Protein AF-A0A958C3M4-F1 (afdb_monomer)

pLDDT: mean 89.7, std 9.73, range [52.28, 98.62]

Solvent-accessible surface area (backbone atoms only — not comparable to full-atom values): 7050 Å² total; per-residue (Å²): 90,82,52,103,77,32,36,42,47,77,44,59,40,44,46,80,41,67,51,76,48,76,38,75,52,101,63,80,82,84,74,78,60,97,79,63,86,76,72,63,42,89,82,57,63,68,50,77,48,84,52,98,62,30,41,37,41,34,37,75,42,31,34,38,40,29,34,69,89,55,66,23,46,38,34,22,38,70,86,67,50,78,74,51,66,48,50,87,91,32,69,84,84,80,78,92,73,92,82,86,80,90,83,84,59,92,84,73,79,125

Structure (mmCIF, N/CA/C/O backbone):
data_AF-A0A958C3M4-F1
#
_entry.id   AF-A0A958C3M4-F1
#
loop_
_atom_site.group_PDB
_atom_site.id
_atom_site.type_symbol
_atom_site.label_atom_id
_atom_site.label_alt_id
_atom_site.label_comp_id
_atom_site.label_asym_id
_atom_site.label_entity_id
_atom_site.label_seq_id
_atom_site.pdbx_PDB_ins_code
_atom_site.Cartn_x
_atom_site.Cartn_y
_atom_site.Cartn_z
_atom_site.occupancy
_atom_sit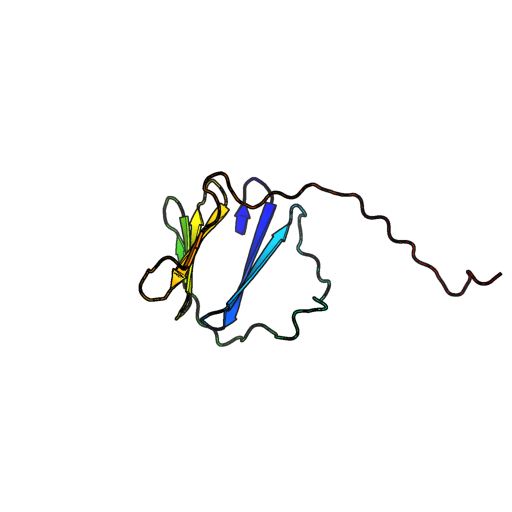e.B_iso_or_equiv
_atom_site.auth_seq_id
_atom_site.auth_comp_id
_atom_site.auth_asym_id
_atom_site.auth_atom_id
_atom_site.pdbx_PDB_model_num
ATOM 1 N N . LEU A 1 1 ? 0.136 10.599 1.448 1.00 76.62 1 LEU A N 1
ATOM 2 C CA . LEU A 1 1 ? -0.263 10.617 2.873 1.00 76.62 1 LEU A CA 1
ATOM 3 C C . LEU A 1 1 ? 0.980 10.863 3.719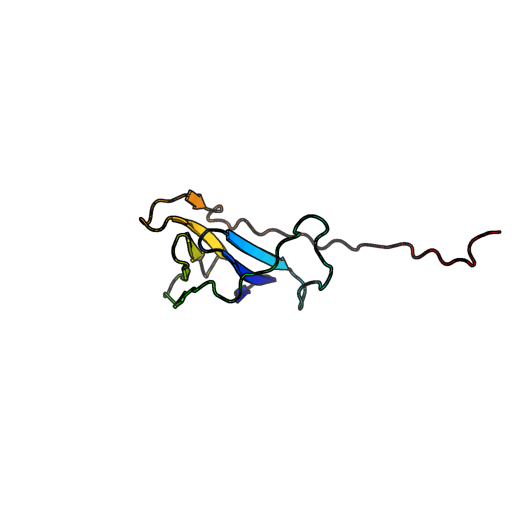 1.00 76.62 1 LEU A C 1
ATOM 5 O O . LEU A 1 1 ? 1.930 10.095 3.602 1.00 76.62 1 LEU A O 1
ATOM 9 N N . HIS A 1 2 ? 0.985 11.911 4.541 1.00 76.62 2 HIS A N 1
ATOM 10 C CA . HIS A 1 2 ? 2.032 12.115 5.543 1.00 76.62 2 HIS A CA 1
ATOM 11 C C . HIS A 1 2 ? 1.634 11.393 6.829 1.00 76.62 2 HIS A C 1
ATOM 13 O O . HIS A 1 2 ? 0.504 11.518 7.294 1.00 76.62 2 HIS A O 1
ATOM 19 N N . THR A 1 3 ? 2.552 10.612 7.378 1.00 75.56 3 THR A N 1
ATOM 20 C CA . THR A 1 3 ? 2.419 9.992 8.700 1.00 75.56 3 THR A CA 1
ATOM 21 C C . THR A 1 3 ? 3.308 10.748 9.680 1.00 75.56 3 THR A C 1
ATOM 23 O O . THR A 1 3 ? 4.216 11.462 9.258 1.00 75.56 3 THR A O 1
ATOM 26 N N . GLY A 1 4 ? 3.136 10.529 10.984 1.00 73.94 4 GLY A N 1
ATOM 27 C CA . GLY A 1 4 ? 4.043 11.102 11.987 1.00 73.94 4 GLY A CA 1
ATOM 28 C C . GLY A 1 4 ? 5.514 10.666 11.855 1.00 73.94 4 GLY A C 1
ATOM 29 O O . GLY A 1 4 ? 6.348 11.174 12.594 1.00 73.94 4 GLY A O 1
ATOM 30 N N . ARG A 1 5 ? 5.846 9.718 10.960 1.00 79.44 5 ARG A N 1
ATOM 31 C CA . ARG A 1 5 ? 7.207 9.179 10.784 1.00 79.44 5 ARG A CA 1
ATOM 32 C C . ARG A 1 5 ? 7.741 9.202 9.349 1.00 79.44 5 ARG A C 1
ATOM 34 O O . ARG A 1 5 ? 8.900 8.868 9.155 1.00 79.44 5 ARG A O 1
ATOM 41 N N . GLY A 1 6 ? 6.934 9.549 8.351 1.00 87.19 6 GLY A N 1
ATOM 42 C CA . GLY A 1 6 ? 7.341 9.459 6.946 1.00 87.19 6 GLY A CA 1
ATOM 43 C C . GLY A 1 6 ? 6.180 9.578 5.967 1.00 87.19 6 GLY A C 1
ATOM 44 O O . GLY A 1 6 ? 5.024 9.755 6.362 1.00 87.19 6 GLY A O 1
ATOM 45 N N . CYS A 1 7 ? 6.479 9.444 4.680 1.00 90.06 7 CYS A N 1
ATOM 46 C CA . CYS A 1 7 ? 5.535 9.654 3.588 1.00 90.06 7 CYS A CA 1
ATOM 47 C C . CYS A 1 7 ? 5.124 8.328 2.943 1.00 90.06 7 CYS A C 1
ATOM 49 O O . CYS A 1 7 ? 5.963 7.501 2.586 1.00 90.06 7 CYS A O 1
ATOM 51 N N . ILE A 1 8 ? 3.817 8.144 2.750 1.00 91.88 8 ILE A N 1
ATOM 52 C CA . ILE A 1 8 ? 3.219 7.004 2.049 1.00 91.88 8 ILE A CA 1
ATOM 53 C C . ILE A 1 8 ? 2.583 7.480 0.742 1.00 91.88 8 ILE A C 1
ATOM 55 O O . ILE A 1 8 ? 1.828 8.459 0.724 1.00 91.88 8 ILE A O 1
ATOM 59 N N . SER A 1 9 ? 2.832 6.734 -0.333 1.00 94.44 9 SER A N 1
ATOM 60 C CA . SER A 1 9 ? 2.135 6.860 -1.612 1.00 94.44 9 SER A CA 1
ATOM 61 C C . SER A 1 9 ? 1.452 5.541 -1.969 1.00 94.44 9 SER A C 1
ATOM 63 O O . SER A 1 9 ? 2.055 4.472 -1.843 1.00 94.44 9 SER A O 1
ATOM 65 N N . LEU A 1 10 ? 0.191 5.631 -2.393 1.00 95.50 10 LEU A N 1
ATOM 66 C CA . LEU A 1 10 ? -0.582 4.528 -2.952 1.00 95.50 10 LEU A CA 1
ATOM 67 C C . LEU A 1 10 ? -0.954 4.894 -4.388 1.00 95.50 10 LEU A C 1
ATOM 69 O O . LEU A 1 10 ? -1.523 5.955 -4.629 1.00 95.50 10 LEU A O 1
ATOM 73 N N . THR A 1 11 ? -0.638 4.019 -5.336 1.00 96.50 11 THR A N 1
ATOM 74 C CA . THR A 1 11 ? -0.959 4.213 -6.755 1.00 96.50 11 THR A CA 1
ATOM 75 C C . THR A 1 11 ? -1.667 2.970 -7.281 1.00 96.50 11 THR A C 1
ATOM 77 O O . THR A 1 11 ? -1.021 1.925 -7.394 1.00 96.50 11 THR A O 1
ATOM 80 N N . PRO A 1 12 ? -2.970 3.034 -7.593 1.00 96.94 12 PRO A N 1
ATOM 81 C CA . PRO A 1 12 ? -3.665 1.938 -8.258 1.00 96.94 12 PRO A CA 1
ATOM 82 C C . PRO A 1 12 ? -3.059 1.661 -9.638 1.00 96.94 12 PRO A C 1
ATOM 84 O O . PRO A 1 12 ? -2.798 2.582 -10.404 1.00 96.94 12 PRO A O 1
ATOM 87 N N . TYR A 1 13 ? -2.791 0.390 -9.930 1.00 97.31 13 TYR A N 1
ATOM 88 C CA . TYR A 1 13 ? -2.348 -0.081 -11.248 1.00 97.31 13 TYR A CA 1
ATOM 89 C C . TYR A 1 13 ? -3.486 -0.780 -11.986 1.00 97.31 13 TYR A C 1
ATOM 91 O O . TYR A 1 13 ? -3.588 -0.657 -13.199 1.00 97.31 13 TYR A O 1
ATOM 99 N N . THR A 1 14 ? -4.325 -1.507 -11.248 1.00 97.38 14 THR A N 1
ATOM 100 C CA . THR A 1 14 ? -5.547 -2.174 -11.717 1.00 97.38 14 THR A CA 1
ATOM 101 C C . THR A 1 14 ? -6.580 -2.149 -10.584 1.00 97.38 14 THR A C 1
ATOM 103 O O . THR A 1 14 ? -6.269 -1.708 -9.475 1.00 97.38 14 THR A O 1
ATOM 106 N N . SER A 1 15 ? -7.778 -2.704 -10.798 1.00 97.12 15 SER A N 1
ATOM 107 C CA . SER A 1 15 ? -8.748 -2.924 -9.712 1.00 97.12 15 SER A CA 1
ATOM 108 C C . SER A 1 15 ? -8.247 -3.863 -8.606 1.00 97.12 15 SER A C 1
ATOM 110 O O . SER A 1 15 ? -8.831 -3.894 -7.533 1.00 97.12 15 SER A O 1
ATOM 112 N N . ARG A 1 16 ? -7.185 -4.644 -8.843 1.00 96.94 16 ARG A N 1
ATOM 113 C CA . ARG A 1 16 ? -6.674 -5.673 -7.915 1.00 96.94 16 ARG A CA 1
ATOM 114 C C . ARG A 1 16 ? -5.246 -5.421 -7.454 1.00 96.94 16 ARG A C 1
ATOM 116 O O . ARG A 1 16 ? -4.687 -6.223 -6.709 1.00 96.94 16 ARG A O 1
ATOM 123 N N . THR A 1 17 ? -4.610 -4.355 -7.928 1.00 96.81 17 THR A N 1
ATOM 124 C CA . THR A 1 17 ? -3.187 -4.107 -7.689 1.00 96.81 17 THR A CA 1
ATOM 125 C C . THR A 1 17 ? -2.960 -2.641 -7.383 1.00 96.81 17 THR A C 1
ATOM 127 O O . THR A 1 17 ? -3.264 -1.773 -8.197 1.00 96.81 17 THR A O 1
ATOM 130 N N . VAL A 1 18 ? -2.369 -2.371 -6.221 1.00 97.25 18 VAL A N 1
ATOM 131 C CA . VAL A 1 18 ? -1.983 -1.031 -5.777 1.00 97.25 18 VAL A CA 1
ATOM 132 C C . VAL A 1 18 ? -0.501 -1.056 -5.433 1.00 97.25 18 VAL A C 1
ATOM 134 O O . VAL A 1 18 ? -0.052 -1.869 -4.626 1.00 97.25 18 VAL A O 1
ATOM 137 N N . ARG A 1 19 ? 0.274 -0.157 -6.039 1.00 96.69 19 ARG A N 1
ATOM 138 C CA . ARG A 1 19 ? 1.671 0.062 -5.672 1.00 96.69 19 ARG A CA 1
ATOM 139 C C . ARG A 1 19 ? 1.715 0.904 -4.407 1.00 96.69 19 ARG A C 1
ATOM 141 O O . ARG A 1 19 ? 1.229 2.031 -4.398 1.00 96.69 19 ARG A O 1
ATOM 148 N N . VAL A 1 20 ? 2.343 0.368 -3.367 1.00 95.00 20 VAL A N 1
ATOM 149 C CA . VAL A 1 20 ? 2.586 1.073 -2.107 1.00 95.00 20 VAL A CA 1
ATOM 150 C C . VAL A 1 20 ? 4.057 1.463 -2.039 1.00 95.00 20 VAL A C 1
ATOM 152 O O . VAL A 1 20 ? 4.940 0.647 -2.303 1.00 95.00 20 VAL A O 1
ATOM 155 N N . ARG A 1 21 ? 4.332 2.721 -1.699 1.00 94.06 21 ARG A N 1
ATOM 156 C CA . ARG A 1 21 ? 5.684 3.233 -1.449 1.00 94.06 21 ARG A CA 1
ATOM 157 C C . ARG A 1 21 ? 5.717 3.917 -0.090 1.00 94.06 21 ARG A C 1
ATOM 159 O O . ARG A 1 21 ? 4.792 4.656 0.237 1.00 94.06 21 ARG A O 1
ATOM 166 N N . TYR A 1 22 ? 6.795 3.708 0.659 1.00 91.81 22 TYR A N 1
ATOM 167 C CA . TYR A 1 22 ? 7.060 4.379 1.929 1.00 91.81 22 TYR A CA 1
ATOM 168 C C . TYR A 1 22 ? 8.483 4.937 1.936 1.00 91.81 22 TYR A C 1
ATOM 170 O O . TYR A 1 22 ? 9.400 4.275 1.451 1.00 91.81 22 TYR A O 1
ATOM 178 N N . THR A 1 23 ? 8.658 6.148 2.456 1.00 91.31 23 THR A N 1
ATOM 179 C CA . THR A 1 23 ? 9.965 6.803 2.593 1.00 91.31 23 THR A CA 1
ATOM 180 C C . THR A 1 23 ? 10.027 7.606 3.892 1.00 91.31 23 THR A C 1
ATOM 182 O O . THR A 1 23 ? 9.008 8.129 4.346 1.00 91.31 23 THR A O 1
ATOM 185 N N . LEU A 1 24 ? 11.223 7.694 4.482 1.00 90.19 24 LEU A N 1
ATOM 186 C CA . LEU A 1 24 ? 11.533 8.655 5.550 1.00 90.19 24 LEU A CA 1
ATOM 187 C C . LEU A 1 24 ? 12.030 10.000 4.994 1.00 90.19 24 LEU A C 1
ATOM 189 O O . LEU A 1 24 ? 12.098 10.969 5.740 1.00 90.19 24 LEU A O 1
ATOM 193 N N . GLY A 1 25 ? 12.403 10.049 3.712 1.00 87.75 25 GLY A N 1
ATOM 194 C CA . GLY A 1 25 ? 12.817 11.281 3.047 1.00 87.75 25 GLY A CA 1
ATOM 195 C C . GLY A 1 25 ? 11.638 12.206 2.750 1.00 87.75 25 GLY A C 1
ATOM 196 O O . GLY A 1 25 ? 10.478 11.787 2.768 1.00 87.75 25 GLY A O 1
ATOM 197 N N . GLU A 1 26 ? 11.949 13.459 2.433 1.00 87.12 26 GLU A N 1
ATOM 198 C CA . GLU A 1 26 ? 10.951 14.473 2.066 1.00 87.12 26 GLU A CA 1
ATOM 199 C C . GLU A 1 26 ? 10.240 14.121 0.753 1.00 87.12 26 GLU A C 1
ATOM 201 O O . GLU A 1 26 ? 9.038 14.347 0.605 1.00 87.12 26 GLU A O 1
ATOM 206 N N . GLU A 1 27 ? 10.966 13.477 -0.164 1.00 90.38 27 GLU A N 1
ATOM 207 C CA . GLU A 1 27 ? 10.478 13.096 -1.482 1.00 90.38 27 GLU A CA 1
ATOM 208 C C . GLU A 1 27 ? 10.658 11.602 -1.772 1.00 90.38 27 GLU A C 1
ATOM 210 O O . GLU A 1 27 ? 11.459 10.875 -1.172 1.00 90.38 27 GLU A O 1
ATOM 215 N N . PHE A 1 28 ? 9.881 11.126 -2.740 1.00 92.50 28 PHE A N 1
ATOM 216 C CA . PHE A 1 28 ? 10.016 9.782 -3.274 1.00 92.50 28 PHE A CA 1
ATOM 217 C C . PHE A 1 28 ? 11.092 9.751 -4.361 1.00 92.50 28 PHE A C 1
ATOM 219 O O . PHE A 1 28 ? 11.028 10.532 -5.302 1.00 92.50 28 PHE A O 1
ATOM 226 N N . SER A 1 29 ? 12.003 8.773 -4.305 1.00 90.50 29 SER A N 1
ATOM 227 C CA . SER A 1 29 ? 12.975 8.545 -5.387 1.00 90.50 29 SER A CA 1
ATOM 228 C C . SER A 1 29 ? 12.291 8.447 -6.761 1.00 90.50 29 SER A C 1
ATOM 230 O O . SER A 1 29 ? 11.248 7.796 -6.899 1.00 90.50 29 SER A O 1
ATOM 232 N N . SER A 1 30 ? 12.887 9.071 -7.772 1.00 91.44 30 SER A N 1
ATOM 233 C CA . SER A 1 30 ? 12.448 9.007 -9.169 1.00 91.44 30 SER A CA 1
ATOM 234 C C . SER A 1 30 ? 13.025 7.811 -9.932 1.00 91.44 30 SER A C 1
ATOM 236 O O . SER A 1 30 ? 12.651 7.600 -11.082 1.00 91.44 30 SER A O 1
ATOM 238 N N . ALA A 1 31 ? 13.903 7.014 -9.309 1.00 91.56 31 ALA A N 1
ATOM 239 C CA . ALA A 1 31 ? 14.501 5.850 -9.951 1.00 91.56 31 ALA A CA 1
ATOM 240 C C . ALA A 1 31 ? 13.424 4.845 -10.388 1.00 91.56 31 ALA A C 1
ATOM 242 O O . ALA A 1 31 ? 12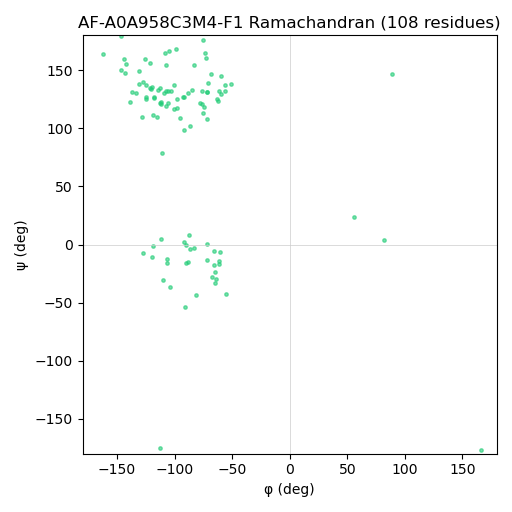.548 4.450 -9.604 1.00 91.56 31 ALA A O 1
ATOM 243 N N . GLU A 1 32 ? 13.497 4.420 -11.649 1.00 91.25 32 GLU A N 1
ATOM 244 C CA . GLU A 1 32 ? 12.604 3.396 -12.177 1.00 91.25 32 GLU A CA 1
ATOM 245 C C . GLU A 1 32 ? 12.896 2.036 -11.532 1.00 91.25 32 GLU A C 1
ATOM 247 O O . GLU A 1 32 ? 14.025 1.706 -11.169 1.00 91.25 32 GLU A O 1
ATOM 252 N N . SER A 1 33 ? 11.847 1.231 -11.356 1.00 92.75 33 SER A N 1
ATOM 253 C CA . SER A 1 33 ? 12.021 -0.127 -10.847 1.00 92.75 33 SER A CA 1
ATOM 254 C C . SER A 1 33 ? 12.551 -1.020 -11.960 1.00 92.75 33 SER A C 1
ATOM 256 O O . SER A 1 33 ? 11.956 -1.078 -13.028 1.00 92.75 33 SER A O 1
ATOM 258 N N . LEU A 1 34 ? 13.590 -1.801 -11.669 1.00 94.81 34 LEU A N 1
ATOM 259 C CA . LEU A 1 34 ? 14.098 -2.816 -12.597 1.00 94.81 34 LEU A CA 1
ATOM 260 C C . LEU A 1 34 ? 13.163 -4.034 -12.741 1.00 94.81 34 LEU A C 1
ATOM 262 O O . LEU A 1 34 ? 13.350 -4.844 -13.641 1.00 94.81 34 LEU A O 1
ATOM 266 N N . MET A 1 35 ? 12.177 -4.189 -11.846 1.00 96.25 35 MET A N 1
ATOM 267 C CA . MET A 1 35 ? 11.260 -5.341 -11.822 1.00 96.25 35 MET A CA 1
ATOM 268 C C . MET A 1 35 ? 9.829 -4.985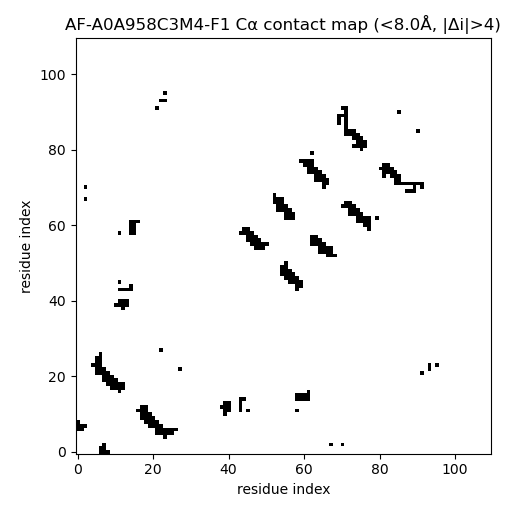 -12.238 1.00 96.25 35 MET A C 1
ATOM 270 O O . MET A 1 35 ? 9.116 -5.828 -12.778 1.00 96.25 35 MET A O 1
ATOM 274 N N . VAL A 1 36 ? 9.376 -3.755 -11.977 1.00 94.69 36 VAL A N 1
ATOM 275 C CA . VAL A 1 36 ? 8.027 -3.314 -12.357 1.00 94.69 36 VAL A CA 1
ATOM 276 C C . VAL A 1 36 ? 8.061 -2.780 -13.785 1.00 94.69 36 VAL A C 1
ATOM 278 O O . VAL A 1 36 ? 8.474 -1.650 -14.015 1.00 94.69 36 VAL A O 1
ATOM 281 N N . VAL A 1 37 ? 7.592 -3.593 -14.730 1.00 93.94 37 VAL A N 1
ATOM 282 C CA . VAL A 1 37 ? 7.518 -3.237 -16.161 1.00 93.94 37 VAL A CA 1
ATOM 283 C C . VAL A 1 37 ? 6.195 -2.577 -16.562 1.00 93.94 37 VAL A C 1
ATOM 285 O O . VAL A 1 37 ? 6.088 -1.986 -17.634 1.00 93.94 37 VAL A O 1
ATOM 288 N N . SER A 1 38 ? 5.164 -2.692 -15.722 1.00 92.62 38 SER A N 1
ATOM 289 C CA . SER A 1 38 ? 3.850 -2.104 -15.972 1.00 92.62 38 SER A CA 1
ATOM 290 C C . SER A 1 38 ? 3.795 -0.637 -15.550 1.00 92.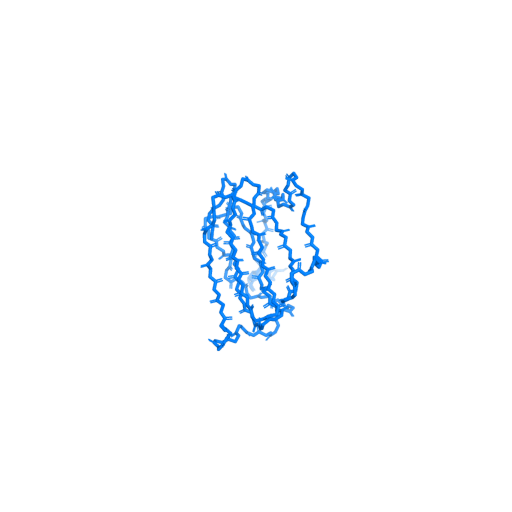62 38 SER A C 1
ATOM 292 O O . SER A 1 38 ? 4.520 -0.187 -14.662 1.00 92.62 38 SER A O 1
ATOM 294 N N . ARG A 1 39 ? 2.892 0.116 -16.181 1.00 92.50 39 ARG A N 1
ATOM 295 C CA . ARG A 1 39 ? 2.537 1.482 -15.781 1.00 92.50 39 ARG A CA 1
ATOM 296 C C . ARG A 1 39 ? 1.140 1.486 -15.149 1.00 92.50 39 ARG A C 1
ATOM 298 O O . ARG A 1 39 ? 0.355 0.591 -15.465 1.00 92.50 39 ARG A O 1
ATOM 305 N N . PRO A 1 40 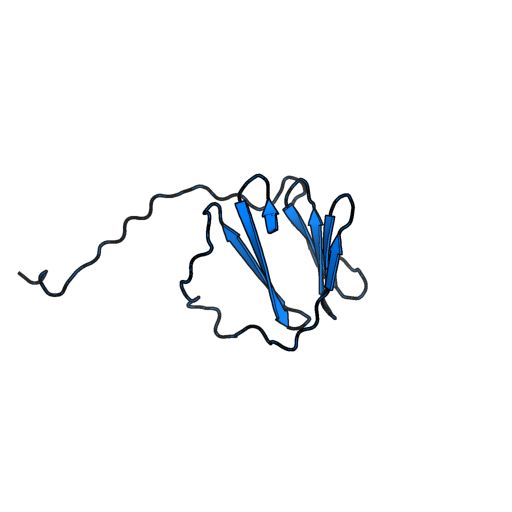? 0.825 2.456 -14.272 1.00 92.94 40 PRO A N 1
ATOM 306 C CA . PRO A 1 40 ? -0.533 2.626 -13.768 1.00 92.94 40 PRO A CA 1
ATOM 307 C C . PRO A 1 40 ? -1.523 2.811 -14.923 1.00 92.94 40 PRO A C 1
ATOM 309 O O . PRO A 1 40 ? -1.271 3.629 -15.810 1.00 92.94 40 PRO A O 1
ATOM 312 N N . ASP A 1 41 ? -2.637 2.079 -14.915 1.00 92.94 41 ASP A N 1
ATOM 313 C CA . ASP A 1 41 ? -3.732 2.330 -15.851 1.00 92.94 41 ASP A CA 1
ATOM 314 C C . ASP A 1 41 ? -4.519 3.569 -15.398 1.00 92.94 41 ASP A C 1
ATOM 316 O O . ASP A 1 41 ? -5.055 3.623 -14.290 1.00 92.94 41 ASP A O 1
ATOM 320 N N . ALA A 1 42 ? -4.576 4.575 -16.272 1.00 91.12 42 ALA A N 1
ATOM 321 C CA . ALA A 1 42 ? -5.249 5.845 -16.015 1.00 91.12 42 ALA A CA 1
ATOM 322 C C . ALA A 1 42 ? -6.774 5.706 -15.854 1.00 91.12 42 ALA A C 1
ATOM 324 O O . ALA A 1 42 ? -7.408 6.612 -15.319 1.00 91.12 42 ALA A O 1
ATOM 325 N N . ASN A 1 43 ? -7.360 4.589 -16.295 1.00 94.56 43 ASN A N 1
ATOM 326 C CA . ASN A 1 43 ? -8.800 4.335 -16.217 1.00 94.56 43 ASN A CA 1
ATOM 327 C C . ASN A 1 43 ? -9.218 3.596 -14.939 1.00 94.56 43 ASN A C 1
ATOM 329 O O . ASN A 1 43 ? -10.394 3.262 -14.772 1.00 94.56 43 ASN A O 1
ATOM 333 N N . VAL A 1 44 ? -8.281 3.302 -14.034 1.00 96.12 44 VAL A N 1
ATOM 334 C CA . VAL A 1 44 ? -8.616 2.649 -12.768 1.00 96.12 44 VAL A CA 1
ATOM 335 C C . VAL A 1 44 ? -9.343 3.640 -11.874 1.00 96.12 44 VAL A C 1
ATOM 337 O O . VAL A 1 44 ? -8.746 4.546 -11.298 1.00 96.12 44 VAL A O 1
ATOM 340 N N . ASN A 1 45 ? -10.644 3.420 -11.720 1.00 96.12 45 ASN A N 1
ATOM 341 C CA . ASN A 1 45 ? -11.451 4.158 -10.764 1.00 96.12 45 ASN A CA 1
ATOM 342 C C . ASN A 1 45 ? -11.108 3.718 -9.339 1.00 96.12 45 ASN A C 1
ATOM 344 O O . ASN A 1 45 ? -11.099 2.524 -9.020 1.00 96.12 45 ASN A O 1
ATOM 348 N N . PHE A 1 46 ? -10.874 4.699 -8.476 1.00 97.50 46 PHE A N 1
ATOM 349 C CA . PHE A 1 46 ? -10.712 4.492 -7.048 1.00 97.50 46 PHE A CA 1
ATOM 350 C C . PHE A 1 46 ? -11.355 5.636 -6.270 1.00 97.50 46 PHE A C 1
ATOM 352 O O . PHE A 1 46 ? -11.509 6.747 -6.778 1.00 97.50 46 PHE A O 1
ATOM 359 N N . THR A 1 47 ? -11.727 5.360 -5.028 1.00 97.69 47 THR A N 1
ATOM 360 C CA . THR A 1 47 ? -12.277 6.338 -4.096 1.00 97.69 47 THR A CA 1
ATOM 361 C C . THR A 1 47 ? -11.412 6.426 -2.854 1.00 97.69 47 THR A C 1
ATOM 363 O O . THR A 1 47 ? -10.671 5.500 -2.510 1.00 97.69 47 THR A O 1
ATOM 366 N N . ILE A 1 48 ? -11.507 7.572 -2.190 1.00 97.00 48 ILE A N 1
ATOM 367 C CA . ILE A 1 48 ? -10.887 7.821 -0.899 1.00 97.00 48 ILE A CA 1
ATOM 368 C C . ILE A 1 48 ? -11.999 8.275 0.042 1.00 97.00 48 ILE A C 1
ATOM 370 O O . ILE A 1 48 ? -12.728 9.211 -0.284 1.00 97.00 48 ILE A O 1
ATOM 374 N N . ALA A 1 49 ? -12.125 7.612 1.185 1.00 96.75 49 ALA A N 1
ATOM 375 C CA . ALA A 1 49 ? -13.018 8.009 2.262 1.00 96.75 49 ALA A CA 1
ATOM 376 C C . ALA A 1 49 ? -12.213 8.247 3.539 1.00 96.75 49 ALA A C 1
ATOM 378 O O . ALA A 1 49 ? -11.326 7.466 3.893 1.00 96.75 49 ALA A O 1
ATOM 379 N N . GLU A 1 50 ? -12.517 9.348 4.213 1.00 95.31 50 GLU A N 1
ATOM 380 C CA . GLU A 1 50 ? -11.912 9.717 5.483 1.00 95.31 50 GLU A CA 1
ATOM 381 C C . GLU A 1 50 ? -12.857 9.363 6.622 1.00 95.31 50 GLU A C 1
ATOM 383 O O . GLU A 1 50 ? -13.933 9.940 6.738 1.00 95.31 50 GLU A O 1
ATOM 388 N N . GLU A 1 51 ? -12.418 8.455 7.485 1.00 94.38 51 GLU A N 1
ATOM 389 C CA . GLU A 1 51 ? -13.096 8.110 8.730 1.00 94.38 51 GLU A CA 1
ATOM 390 C C . GLU A 1 51 ? -12.288 8.648 9.927 1.00 94.38 51 GLU A C 1
ATOM 392 O O . GLU A 1 51 ? -11.110 9.011 9.762 1.00 94.38 51 GLU A O 1
ATOM 397 N N . PRO A 1 52 ? -12.875 8.709 11.140 1.00 93.38 52 PRO A N 1
ATOM 398 C CA . PRO A 1 52 ? -12.192 9.235 12.323 1.00 93.38 52 PRO A CA 1
ATOM 399 C C . PRO A 1 52 ? -10.859 8.540 12.624 1.00 93.38 52 PRO A C 1
ATOM 401 O O . PRO A 1 52 ? -9.866 9.213 12.893 1.00 93.38 52 PRO A O 1
ATOM 404 N N . ASP A 1 53 ? -10.817 7.210 12.505 1.00 91.88 53 ASP A N 1
ATOM 405 C CA . ASP A 1 53 ? -9.652 6.400 12.884 1.00 91.88 53 ASP A CA 1
ATOM 406 C C . ASP A 1 53 ? -8.859 5.861 11.686 1.00 91.88 53 ASP A C 1
ATOM 408 O O . ASP A 1 53 ? -7.726 5.397 11.843 1.00 91.88 53 ASP A O 1
ATOM 412 N N . CYS A 1 54 ? -9.407 5.940 10.470 1.00 92.75 54 CYS A N 1
ATOM 413 C CA . CYS A 1 54 ? -8.751 5.408 9.281 1.00 92.75 54 CYS A CA 1
ATOM 414 C C . CYS A 1 54 ? -8.974 6.245 8.015 1.00 92.75 54 CYS A C 1
ATOM 416 O O . CYS A 1 54 ? -9.893 7.054 7.906 1.00 92.75 54 CYS A O 1
ATOM 418 N N . LEU A 1 55 ? -8.085 6.045 7.046 1.00 95.00 55 LEU A N 1
ATOM 419 C CA . LEU A 1 55 ? -8.294 6.422 5.653 1.00 95.00 55 LEU A CA 1
ATOM 420 C C . LEU A 1 55 ? -8.620 5.154 4.867 1.00 95.00 55 LEU A C 1
ATOM 422 O O . LEU A 1 55 ? -7.895 4.166 4.979 1.00 95.00 55 LEU A O 1
ATOM 426 N N . ILE A 1 56 ? -9.664 5.181 4.052 1.00 97.19 56 ILE A N 1
ATOM 427 C CA . ILE A 1 56 ? -10.077 4.040 3.240 1.00 97.19 56 ILE A CA 1
ATOM 428 C C . ILE A 1 56 ? -9.830 4.372 1.774 1.00 97.19 56 ILE A C 1
ATOM 430 O O . ILE A 1 56 ? -10.359 5.355 1.260 1.00 97.19 56 ILE A O 1
ATOM 434 N N . VAL A 1 57 ? -9.036 3.547 1.096 1.00 97.75 57 VAL A N 1
ATOM 435 C CA . VAL A 1 57 ? -8.811 3.622 -0.352 1.00 97.75 57 VAL A CA 1
ATOM 436 C C . VAL A 1 57 ? -9.446 2.400 -0.996 1.00 97.75 57 VAL A C 1
ATOM 438 O O . VAL A 1 57 ? -9.059 1.274 -0.684 1.00 97.75 57 VAL A O 1
ATOM 441 N N . SER A 1 58 ? -10.394 2.607 -1.903 1.00 98.19 58 SER A N 1
ATOM 442 C CA . SER A 1 58 ? -11.143 1.515 -2.530 1.00 98.19 58 SER A CA 1
ATOM 443 C C . SER A 1 58 ? -11.050 1.566 -4.044 1.00 98.19 58 SER A C 1
ATOM 445 O O . SER A 1 58 ? -11.188 2.616 -4.656 1.00 98.19 58 SER A O 1
ATOM 447 N N . THR A 1 59 ? -10.851 0.404 -4.645 1.00 98.31 59 THR A N 1
ATOM 448 C CA . THR A 1 59 ? -11.013 0.131 -6.078 1.00 98.31 59 THR A CA 1
ATOM 449 C C . THR A 1 59 ? -12.209 -0.814 -6.256 1.00 98.31 59 THR A C 1
ATOM 451 O O . THR A 1 59 ? -12.876 -1.153 -5.281 1.00 98.31 59 THR A O 1
ATOM 454 N N . ALA A 1 60 ? -12.482 -1.281 -7.478 1.00 97.75 60 ALA A N 1
ATOM 455 C CA . ALA A 1 60 ? -13.576 -2.228 -7.709 1.00 97.75 60 ALA A CA 1
ATOM 456 C C . ALA A 1 60 ? -13.387 -3.599 -7.020 1.00 97.75 60 ALA A C 1
ATOM 458 O O . ALA A 1 60 ? -14.382 -4.228 -6.669 1.00 97.75 60 ALA A O 1
ATOM 459 N N . ASP A 1 61 ? -12.145 -4.068 -6.823 1.00 98.12 61 ASP A N 1
ATOM 460 C CA . ASP A 1 61 ? -11.877 -5.408 -6.269 1.00 98.12 61 ASP A CA 1
ATOM 461 C C . ASP A 1 61 ? -11.074 -5.404 -4.955 1.00 98.12 61 ASP A C 1
ATOM 463 O O . ASP A 1 61 ? -10.953 -6.452 -4.316 1.00 98.12 61 ASP A O 1
ATOM 467 N N . LEU A 1 62 ? -10.515 -4.260 -4.548 1.00 98.38 62 LEU A N 1
ATOM 468 C CA . LEU A 1 62 ? -9.635 -4.139 -3.385 1.00 98.38 62 LEU A CA 1
ATOM 469 C C . LEU A 1 62 ? -9.967 -2.896 -2.555 1.00 98.38 62 LEU A C 1
ATOM 471 O O . LEU A 1 62 ? -9.988 -1.783 -3.088 1.00 98.38 62 LEU A O 1
ATOM 475 N N . THR A 1 63 ? -10.097 -3.089 -1.244 1.00 98.38 63 THR A N 1
ATOM 476 C CA . THR A 1 63 ? -10.175 -2.021 -0.240 1.00 98.38 63 THR A CA 1
ATOM 477 C C . THR A 1 63 ? -8.958 -2.077 0.678 1.00 98.38 63 THR A C 1
ATOM 479 O O . THR A 1 63 ? -8.584 -3.144 1.171 1.00 98.38 63 THR A O 1
ATOM 482 N N . ILE A 1 64 ? -8.342 -0.918 0.908 1.00 97.62 64 ILE A N 1
ATOM 483 C CA . ILE A 1 64 ? -7.215 -0.722 1.819 1.00 97.62 64 ILE A CA 1
ATOM 484 C C . ILE A 1 64 ? -7.650 0.258 2.907 1.00 97.62 64 ILE A C 1
ATOM 486 O O . ILE A 1 64 ? -7.842 1.443 2.642 1.00 97.62 64 ILE A O 1
ATOM 490 N N . GLU A 1 65 ? -7.777 -0.235 4.132 1.00 96.56 65 GLU A N 1
ATOM 491 C CA . GLU A 1 65 ? -7.989 0.580 5.328 1.00 96.56 65 GLU A CA 1
ATOM 492 C C . GLU A 1 65 ? -6.626 0.909 5.946 1.00 96.56 65 GLU A C 1
ATOM 494 O O . GLU A 1 65 ? -5.814 0.014 6.201 1.00 96.56 65 GLU A O 1
ATOM 499 N N . ILE A 1 66 ? -6.365 2.191 6.180 1.00 93.88 66 ILE A N 1
ATOM 500 C CA . ILE A 1 66 ? -5.104 2.706 6.713 1.00 93.88 66 ILE A CA 1
ATOM 501 C C . ILE A 1 66 ? -5.388 3.329 8.073 1.00 93.88 66 ILE A C 1
ATOM 503 O O . ILE A 1 66 ? -6.003 4.390 8.154 1.00 93.88 66 ILE A O 1
ATOM 507 N N . ASP A 1 67 ? -4.920 2.685 9.137 1.00 92.19 67 ASP A N 1
ATOM 508 C CA . ASP A 1 67 ? -5.051 3.196 10.503 1.00 92.19 67 ASP A CA 1
ATOM 509 C C . ASP A 1 67 ? -4.286 4.521 10.656 1.00 92.19 67 ASP A C 1
ATOM 511 O O . ASP A 1 67 ? -3.088 4.594 10.367 1.00 92.19 67 ASP A O 1
ATOM 515 N N . ARG A 1 68 ? -4.952 5.586 11.111 1.00 88.19 68 ARG A N 1
ATOM 516 C CA . ARG A 1 68 ? -4.348 6.931 11.186 1.00 88.19 68 ARG A CA 1
ATOM 517 C C . ARG A 1 68 ? -3.223 7.025 12.214 1.00 88.19 68 ARG A C 1
ATOM 519 O O . ARG A 1 68 ? -2.322 7.847 12.055 1.00 88.19 68 ARG A O 1
ATOM 526 N N . ARG A 1 69 ? -3.257 6.199 13.262 1.00 87.00 69 ARG A N 1
ATOM 527 C CA . ARG A 1 69 ? -2.295 6.255 14.372 1.00 87.00 69 ARG A CA 1
ATOM 528 C C . ARG A 1 69 ? -0.986 5.543 14.038 1.00 87.00 69 ARG A C 1
ATOM 530 O O . ARG A 1 69 ? 0.093 6.035 14.353 1.00 87.00 69 ARG A O 1
ATOM 537 N N . SER A 1 70 ? -1.081 4.370 13.430 1.00 87.50 70 SER A N 1
ATOM 538 C CA . SER A 1 70 ? 0.038 3.459 13.172 1.00 87.50 70 SER A CA 1
ATOM 539 C C . SER A 1 70 ? 0.461 3.416 11.705 1.00 87.50 70 SER A C 1
ATOM 541 O O . SER A 1 70 ? 1.547 2.916 11.404 1.00 87.50 70 SER A O 1
ATOM 543 N N . ALA A 1 71 ? -0.383 3.921 10.800 1.00 89.56 71 ALA A N 1
ATOM 544 C CA . ALA A 1 71 ? -0.287 3.719 9.357 1.00 89.56 71 ALA A CA 1
ATOM 545 C C . ALA A 1 71 ? -0.264 2.233 8.947 1.00 89.56 71 ALA A C 1
ATOM 547 O O . ALA A 1 71 ? 0.250 1.892 7.875 1.00 89.56 71 ALA A O 1
ATOM 548 N N . ALA A 1 72 ? -0.793 1.343 9.795 1.00 92.19 72 ALA A N 1
ATOM 549 C CA . ALA A 1 72 ? -0.941 -0.074 9.495 1.00 92.19 72 ALA A CA 1
ATOM 550 C C . ALA A 1 72 ? -2.038 -0.286 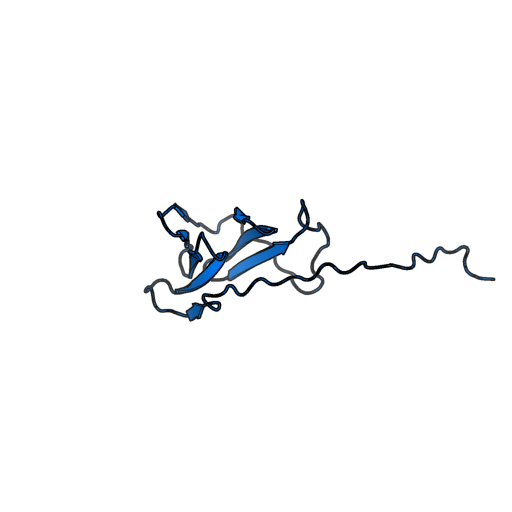8.446 1.00 92.19 72 ALA A C 1
ATOM 552 O O . ALA A 1 72 ? -3.075 0.378 8.482 1.00 92.19 72 ALA A O 1
ATOM 553 N N . PHE A 1 73 ? -1.793 -1.188 7.494 1.00 95.19 73 PHE A N 1
ATOM 554 C CA . PHE A 1 73 ? -2.735 -1.457 6.403 1.00 95.19 73 PHE A CA 1
ATOM 555 C C . PHE A 1 73 ? -3.538 -2.728 6.668 1.00 95.19 73 PHE A C 1
ATOM 557 O O . PHE A 1 73 ? -2.973 -3.760 7.041 1.00 95.19 73 PHE A O 1
ATOM 564 N N . THR A 1 74 ? -4.837 -2.674 6.389 1.00 96.69 74 THR A N 1
ATOM 565 C CA . THR A 1 74 ? -5.724 -3.838 6.294 1.00 96.69 74 THR A CA 1
ATOM 566 C C . THR A 1 74 ? -6.280 -3.925 4.878 1.00 96.69 74 THR A C 1
ATOM 568 O O . THR A 1 74 ? -6.841 -2.958 4.372 1.00 96.69 74 THR A O 1
ATOM 571 N N . TYR A 1 75 ? -6.122 -5.082 4.237 1.00 97.94 75 TYR A N 1
ATOM 572 C CA . TYR A 1 75 ? -6.526 -5.325 2.854 1.00 97.94 75 TYR A CA 1
ATOM 573 C C . TYR A 1 75 ? -7.732 -6.258 2.816 1.00 97.94 75 TYR A C 1
ATOM 575 O O . TYR A 1 75 ? -7.706 -7.337 3.418 1.00 97.94 75 TYR A O 1
ATOM 583 N N . ARG A 1 76 ? -8.767 -5.877 2.072 1.00 98.62 76 ARG A 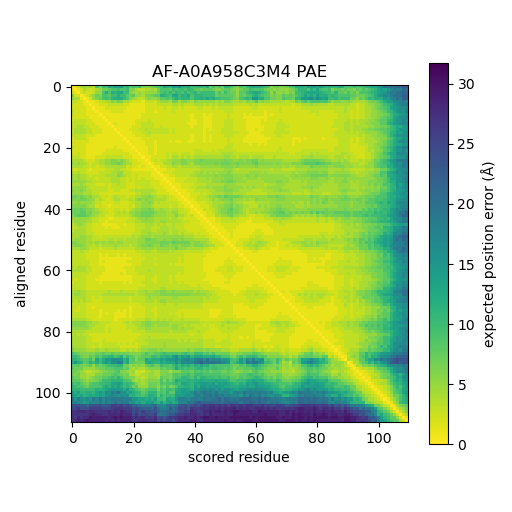N 1
ATOM 584 C CA . ARG A 1 76 ? -9.992 -6.664 1.894 1.00 98.62 76 ARG A CA 1
ATOM 585 C C . ARG A 1 76 ? -10.358 -6.783 0.424 1.00 98.62 76 ARG A C 1
ATOM 587 O O . ARG A 1 76 ? -10.073 -5.873 -0.350 1.00 98.62 76 ARG A O 1
ATOM 594 N N . ASP A 1 77 ? -10.993 -7.889 0.054 1.00 98.06 77 ASP A N 1
ATOM 595 C CA . ASP A 1 77 ? -11.637 -7.993 -1.257 1.00 98.06 77 ASP A CA 1
ATOM 596 C C . ASP A 1 77 ? -12.961 -7.207 -1.300 1.00 98.06 77 ASP A C 1
ATOM 598 O O . ASP A 1 77 ? -13.418 -6.664 -0.291 1.00 98.06 77 ASP A O 1
ATOM 602 N N . ASN A 1 78 ? -13.592 -7.161 -2.475 1.00 95.50 78 ASN A N 1
ATOM 603 C CA . ASN A 1 78 ? -14.860 -6.458 -2.702 1.00 95.50 78 ASN A CA 1
ATOM 604 C C . ASN A 1 78 ? -16.056 -6.971 -1.882 1.00 95.50 78 ASN A C 1
ATOM 606 O O . ASN A 1 78 ? -17.069 -6.282 -1.795 1.00 95.50 78 ASN A O 1
ATOM 610 N N . SER A 1 79 ? -15.953 -8.152 -1.268 1.00 96.88 79 SER A N 1
ATOM 611 C CA . SER A 1 79 ? -16.968 -8.683 -0.354 1.00 96.88 79 SER A CA 1
ATOM 612 C C . SER A 1 79 ? -16.716 -8.284 1.105 1.00 96.88 79 SER A C 1
ATOM 614 O O . SER A 1 79 ? -17.479 -8.657 1.995 1.00 96.88 79 SER A O 1
ATOM 616 N N . GLY A 1 80 ? -15.635 -7.540 1.371 1.00 96.88 80 GLY A N 1
ATOM 617 C CA . GLY A 1 80 ? -15.187 -7.166 2.712 1.00 96.88 80 GLY A CA 1
ATOM 618 C C . GLY A 1 80 ? -14.368 -8.253 3.417 1.00 96.88 80 GLY A C 1
ATOM 619 O O . GLY A 1 80 ? -13.969 -8.079 4.579 1.00 96.88 80 GLY A O 1
ATOM 620 N N . ARG A 1 81 ? -14.073 -9.373 2.744 1.00 98.25 81 ARG A N 1
ATOM 621 C CA . ARG A 1 81 ? -13.282 -10.458 3.328 1.00 98.25 81 ARG A CA 1
ATOM 622 C C . ARG A 1 81 ? -11.825 -10.030 3.449 1.00 98.25 81 ARG A C 1
ATOM 624 O O . ARG A 1 81 ? -11.221 -9.539 2.500 1.00 98.25 81 ARG A O 1
ATOM 631 N N . LEU A 1 82 ? -11.258 -10.251 4.634 1.00 98.31 82 LEU A N 1
ATOM 632 C CA . LEU A 1 82 ? -9.857 -9.970 4.929 1.00 98.31 82 LEU A CA 1
ATOM 633 C C . LEU A 1 82 ? -8.943 -10.820 4.038 1.00 98.31 82 LEU A C 1
ATOM 635 O O . LEU A 1 82 ? -9.012 -12.047 4.077 1.00 98.31 82 LEU A O 1
ATOM 639 N N . LEU A 1 83 ? -8.065 -10.158 3.290 1.00 98.19 83 LEU A N 1
ATOM 640 C CA . LEU A 1 83 ? -6.999 -10.799 2.523 1.00 98.19 83 LEU A CA 1
ATOM 641 C C . LEU A 1 83 ? -5.730 -10.901 3.369 1.00 98.19 83 LEU A C 1
ATOM 643 O O . LEU A 1 83 ? -5.168 -11.978 3.540 1.00 98.19 83 LEU A O 1
ATOM 647 N N . THR A 1 84 ? -5.287 -9.769 3.919 1.00 97.12 84 THR A N 1
ATOM 648 C CA . THR A 1 84 ? -4.134 -9.685 4.819 1.00 97.12 84 THR A CA 1
ATOM 649 C C . THR A 1 84 ? -4.164 -8.376 5.605 1.00 97.12 84 THR A C 1
ATOM 651 O O . THR A 1 84 ? -4.888 -7.444 5.250 1.00 97.12 84 THR A O 1
ATOM 654 N N . ARG A 1 85 ? -3.385 -8.290 6.683 1.00 95.69 85 ARG A N 1
ATOM 655 C CA . ARG A 1 85 ? -3.179 -7.055 7.444 1.00 95.69 85 ARG A CA 1
ATOM 656 C C . ARG A 1 85 ? -1.774 -6.994 8.017 1.00 95.69 85 ARG A C 1
ATOM 658 O O . ARG A 1 85 ? -1.192 -8.020 8.367 1.00 95.69 85 ARG A O 1
ATOM 665 N N . GLU A 1 86 ? -1.263 -5.784 8.160 1.00 93.75 86 GLU A N 1
ATOM 666 C CA . GLU A 1 86 ? -0.038 -5.529 8.909 1.00 93.75 86 GLU A CA 1
ATOM 667 C C . GLU A 1 86 ? -0.275 -5.665 10.430 1.00 93.75 86 GLU A C 1
ATOM 669 O O . GLU A 1 86 ? -1.417 -5.588 10.898 1.00 93.75 86 GLU A O 1
ATOM 674 N N . PRO A 1 87 ? 0.784 -5.863 11.237 1.00 90.88 87 PRO A N 1
ATOM 675 C CA . PRO A 1 87 ? 0.674 -5.850 12.693 1.00 90.88 87 PRO A CA 1
ATOM 676 C C . PRO A 1 87 ? 0.145 -4.515 13.232 1.00 90.88 87 PRO A C 1
ATOM 678 O O . PRO A 1 87 ? 0.514 -3.446 12.748 1.00 90.88 87 PRO A O 1
ATOM 681 N N . ALA A 1 88 ? -0.648 -4.569 14.306 1.00 83.38 88 ALA A N 1
ATOM 682 C CA . ALA A 1 88 ? -1.237 -3.381 14.936 1.00 83.38 88 ALA A CA 1
ATOM 683 C C . ALA A 1 88 ? -0.196 -2.423 15.550 1.00 83.38 88 ALA A C 1
ATOM 685 O O . ALA A 1 88 ? -0.454 -1.231 15.694 1.00 83.38 88 ALA A O 1
ATOM 686 N N . SER A 1 89 ? 0.996 -2.924 15.889 1.00 79.12 89 SER A N 1
ATOM 687 C CA . SER A 1 89 ? 2.143 -2.102 16.302 1.00 79.12 89 SER A CA 1
ATOM 688 C C . SER A 1 89 ? 2.781 -1.320 15.140 1.00 79.12 89 SER A C 1
ATOM 690 O O . SER A 1 89 ? 3.755 -0.596 15.347 1.00 79.12 89 SER A O 1
ATOM 692 N N . GLY A 1 90 ? 2.242 -1.459 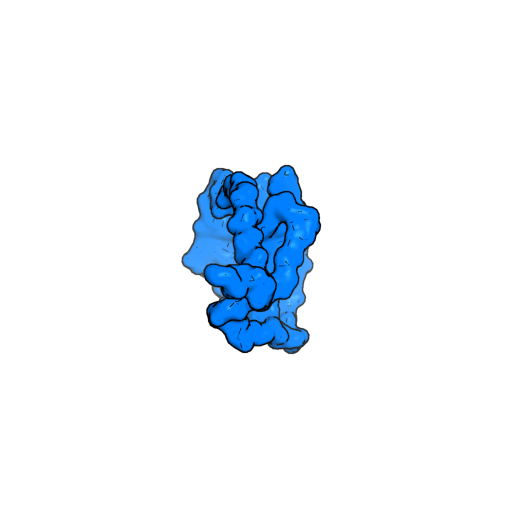13.927 1.00 69.56 90 GLY A N 1
ATOM 693 C CA . GLY A 1 90 ? 2.800 -0.945 12.684 1.00 69.56 90 GLY A CA 1
ATOM 694 C C . GLY A 1 90 ? 3.751 -1.950 12.029 1.00 69.56 90 GLY A C 1
ATOM 695 O O . GLY A 1 90 ? 4.448 -2.703 12.707 1.00 69.56 90 GLY A O 1
ATOM 696 N N . GLY A 1 91 ? 3.772 -1.955 10.693 1.00 65.69 91 GLY A N 1
ATOM 697 C CA . GLY A 1 91 ? 4.659 -2.792 9.869 1.00 65.69 91 GLY A CA 1
ATOM 698 C C . GLY A 1 91 ? 5.724 -2.013 9.089 1.00 65.69 91 GLY A C 1
ATOM 699 O O . GLY A 1 91 ? 6.440 -2.593 8.280 1.00 65.69 91 GLY A O 1
ATOM 700 N N . LYS A 1 92 ? 5.817 -0.694 9.293 1.00 78.06 92 LYS A N 1
ATOM 701 C CA . LYS A 1 92 ? 6.634 0.223 8.484 1.00 78.06 92 LYS A CA 1
ATOM 702 C C . LYS A 1 92 ? 7.811 0.758 9.297 1.00 78.06 92 LYS A C 1
ATOM 704 O O . LYS A 1 92 ? 7.773 1.882 9.796 1.00 78.06 92 LYS A O 1
ATOM 709 N N . THR A 1 93 ? 8.844 -0.067 9.440 1.00 78.44 93 THR A N 1
ATOM 710 C CA . THR A 1 93 ? 10.110 0.311 10.084 1.00 78.44 93 THR A CA 1
ATOM 711 C C . THR A 1 93 ? 11.182 0.454 9.016 1.00 78.44 93 THR A C 1
ATOM 713 O O . THR A 1 93 ? 11.483 -0.501 8.306 1.00 78.44 93 THR A O 1
ATOM 716 N N . LEU A 1 94 ? 11.749 1.651 8.906 1.00 82.44 94 LEU A N 1
ATOM 717 C CA . LEU A 1 94 ? 12.920 1.930 8.085 1.00 82.44 94 LEU A CA 1
ATOM 718 C C . LEU A 1 94 ? 14.020 2.453 9.006 1.00 82.44 94 LEU A C 1
ATOM 720 O O . LEU A 1 94 ? 13.755 3.295 9.864 1.00 82.44 94 LEU A O 1
ATOM 724 N N . THR A 1 95 ? 15.239 1.964 8.817 1.00 84.75 95 THR A N 1
ATOM 725 C CA . THR A 1 95 ? 16.435 2.510 9.461 1.00 84.75 95 THR A CA 1
ATOM 726 C C . THR A 1 95 ? 17.206 3.279 8.394 1.00 84.75 95 THR A C 1
ATOM 728 O O . THR A 1 95 ? 17.521 2.681 7.363 1.00 84.75 95 THR A O 1
ATOM 731 N N . PRO A 1 96 ? 17.475 4.583 8.585 1.00 84.12 96 PRO A N 1
ATOM 732 C CA . PRO A 1 96 ? 18.323 5.336 7.671 1.00 84.12 96 PRO A CA 1
ATOM 733 C C . PRO A 1 96 ? 19.693 4.669 7.531 1.00 84.12 96 PRO A C 1
ATOM 735 O O . PRO A 1 96 ? 20.270 4.220 8.520 1.00 84.12 96 PRO A O 1
ATOM 738 N N . VAL A 1 97 ? 20.194 4.602 6.301 1.00 83.94 97 VAL A N 1
ATOM 739 C CA . VAL A 1 97 ? 21.529 4.092 5.986 1.00 83.94 97 VAL A CA 1
ATOM 740 C C . VAL A 1 97 ? 22.178 5.067 5.020 1.00 83.94 97 VAL A C 1
ATOM 742 O O . VAL A 1 97 ? 21.574 5.418 4.004 1.00 83.94 97 VAL A O 1
ATOM 745 N N . ASP A 1 98 ? 23.409 5.465 5.323 1.00 82.44 98 ASP A N 1
ATOM 746 C CA . ASP A 1 98 ? 24.229 6.246 4.408 1.00 82.44 98 ASP A CA 1
ATOM 747 C C . ASP A 1 98 ? 24.751 5.330 3.302 1.00 82.44 98 ASP A C 1
ATOM 749 O O . ASP A 1 98 ? 25.526 4.400 3.540 1.00 82.44 98 ASP A O 1
ATOM 753 N N . VAL A 1 99 ? 24.284 5.570 2.080 1.00 80.25 99 VAL A N 1
ATOM 754 C CA . VAL A 1 99 ? 24.704 4.809 0.903 1.00 80.25 99 VAL A CA 1
ATOM 755 C C . VAL A 1 99 ? 25.780 5.602 0.173 1.00 80.25 99 VAL A C 1
ATOM 757 O O . VAL A 1 99 ? 25.521 6.692 -0.331 1.00 80.25 99 VAL A O 1
ATOM 760 N N . VAL A 1 100 ? 26.983 5.037 0.089 1.00 85.00 100 VAL A N 1
ATOM 761 C CA . VAL A 1 100 ? 28.083 5.583 -0.714 1.00 85.00 100 VAL A CA 1
ATOM 762 C C . VAL A 1 100 ? 28.121 4.844 -2.046 1.00 85.00 100 VAL A C 1
ATOM 764 O O . VAL A 1 100 ? 28.201 3.616 -2.075 1.00 85.00 100 VAL A O 1
ATOM 767 N N . VAL A 1 101 ? 28.066 5.588 -3.150 1.00 80.12 101 VAL A N 1
ATOM 768 C CA . VAL A 1 101 ? 28.179 5.041 -4.506 1.00 80.12 101 VAL A CA 1
ATOM 769 C C . VAL A 1 101 ? 29.482 5.536 -5.118 1.00 80.12 101 VAL A C 1
ATOM 771 O O . VAL A 1 101 ? 29.698 6.742 -5.227 1.00 80.12 101 VAL A O 1
ATOM 774 N N . SER A 1 102 ? 30.351 4.613 -5.522 1.00 85.56 102 SER A N 1
ATOM 775 C CA . SER A 1 102 ? 31.536 4.949 -6.310 1.00 85.56 102 SER A CA 1
ATOM 776 C C . SER A 1 102 ? 31.116 5.261 -7.744 1.00 85.56 102 SER A C 1
ATOM 778 O O . SER A 1 102 ? 30.562 4.404 -8.433 1.00 85.56 102 SER A O 1
ATOM 780 N N . VAL A 1 103 ? 31.378 6.488 -8.186 1.00 79.69 103 VAL A N 1
ATOM 781 C CA . VAL A 1 103 ? 31.243 6.895 -9.586 1.00 79.69 103 VAL A CA 1
ATOM 782 C C . VAL A 1 103 ? 32.625 6.764 -10.216 1.00 79.69 103 VAL A C 1
ATOM 784 O O . VAL A 1 103 ? 33.527 7.520 -9.868 1.00 79.69 103 VAL A O 1
ATOM 787 N N . PHE A 1 104 ? 32.804 5.769 -11.083 1.00 77.56 104 PHE A N 1
ATOM 788 C CA . PHE A 1 104 ? 34.023 5.615 -11.876 1.00 77.56 104 PHE A CA 1
ATOM 789 C C . PHE A 1 104 ? 33.807 6.313 -13.216 1.00 77.56 104 PHE A C 1
ATOM 791 O O . PHE A 1 104 ? 32.807 6.050 -13.885 1.00 77.56 104 PHE A O 1
ATOM 798 N N . ASP A 1 105 ? 34.711 7.215 -13.585 1.00 78.44 105 ASP A N 1
ATOM 799 C CA . ASP A 1 105 ? 34.729 7.831 -14.908 1.00 78.44 105 ASP A CA 1
ATOM 800 C C . ASP A 1 105 ? 35.756 7.135 -15.822 1.00 78.44 105 ASP A C 1
ATOM 802 O O . ASP A 1 105 ? 36.599 6.349 -15.373 1.00 78.44 105 ASP A O 1
ATOM 806 N N . ASP A 1 106 ? 35.704 7.435 -17.121 1.00 67.38 106 ASP A N 1
ATOM 807 C CA . ASP A 1 106 ? 36.639 6.890 -18.116 1.00 67.38 106 ASP A CA 1
ATOM 808 C C . ASP A 1 106 ? 38.095 7.367 -17.914 1.00 67.38 106 ASP A C 1
ATOM 810 O O . ASP A 1 106 ? 38.997 6.884 -18.597 1.00 67.38 106 ASP A O 1
ATOM 814 N N . SER A 1 107 ? 38.365 8.286 -16.976 1.00 65.31 107 SER A N 1
ATOM 815 C CA . SER A 1 107 ? 39.728 8.724 -16.642 1.00 65.31 107 SER A CA 1
ATOM 816 C C . SER A 1 107 ? 40.438 7.792 -15.650 1.00 65.31 107 SER A C 1
ATOM 818 O O . SER A 1 107 ? 41.621 7.975 -15.368 1.00 65.31 107 SER A O 1
ATOM 820 N N . THR A 1 108 ? 39.751 6.750 -15.169 1.00 60.66 108 THR A N 1
ATOM 821 C CA . THR A 1 108 ? 40.276 5.822 -14.153 1.00 60.66 108 THR A CA 1
ATOM 822 C C . THR A 1 108 ? 41.085 4.633 -14.708 1.00 60.66 108 THR A C 1
ATOM 824 O O . THR A 1 108 ? 41.447 3.737 -13.947 1.00 60.66 108 THR A O 1
ATOM 827 N N . VAL A 1 109 ? 41.401 4.595 -16.007 1.00 53.84 109 VAL A N 1
ATOM 828 C CA . VAL A 1 109 ? 42.352 3.619 -16.579 1.00 53.84 109 VAL A CA 1
ATOM 829 C C . VAL A 1 109 ? 43.766 4.204 -16.595 1.00 53.84 109 VAL A C 1
ATOM 831 O O . VAL A 1 109 ? 44.126 4.957 -17.498 1.00 53.84 109 VAL A O 1
ATOM 834 N N . ALA A 1 110 ? 44.561 3.831 -15.590 1.00 52.28 110 ALA A N 1
ATOM 835 C CA . ALA A 1 110 ? 46.018 3.959 -15.567 1.00 52.28 110 ALA A CA 1
ATOM 836 C C . ALA A 1 110 ? 46.651 2.580 -15.354 1.00 52.28 110 ALA A C 1
ATOM 838 O O . ALA A 1 110 ? 46.107 1.810 -14.528 1.00 52.28 110 ALA A O 1
#

Nearest PDB structures (foldseek):
  2xvl-assembly1_A  TM=8.406E-01  e=5.214E-05  Cellvibrio japonicus
  5jou-assembly1_A  TM=8.565E-01  e=1.643E-04  Bacteroides ovatus
  2xvg-assembly1_A  TM=8.398E-01  e=1.473E-04  Cellvibrio japonicus
  7knc-assembly1_A  TM=8.700E-01  e=1.922E-03  Xanthomonas citri pv. citri str. 306
  4kmq-assembly1_A  TM=8.375E-01  e=7.957E-03  Listeria monocytogenes EGD-e

Foldseek 3Di:
DDAPQWDWDWAAQAQVDIDIDTDNDPDDDPDDDPPDPGDRDPPFDWDWDDDPQWIWIHTCFWIWTQGRHQRKIWIATNVRHTPDTDDPNHDDDDDDDDDDDDDDDPVPDD

Secondary structure (DSSP, 8-state):
-EETTEEEEEEEEETTEEEEEEESSSS---PPPSS------TT---EEEE-SSEEEEE-SSEEEEEETTT--EEEEETT--EEEE--TT-S--------------GGG--

Radius of gyration: 17.93 Å; Cα contacts (8 Å, |Δi|>4): 165; chains: 1; bounding box: 63×25×34 Å

Sequence (110 aa):
LHTGRGCISLTPYTSRTVRVRYTLGEEFSSAESLMVVSRPDANVNFTIAEEPDCLIVSTADLTIEIDRRSAAFTYRDNSGRLLTREPASGGKTLTPVDVVVSVFDDSTVA

Mean predicted aligned error: 6.28 Å